Protein AF-I2JJG7-F1 (afdb_monomer_lite)

Foldseek 3Di:
DVVLVVLQPPDPQKDWDWDDDDFKIKIFIDRVPHTAKIWIGGRPDIDIDGDPPSVVSSPDD

Sequence (61 aa):
MKTEFENLQQNIAHSYDVDTNSDKQVLKIYCGEVLIAKKIKQKKSIRYFGVRDYQKYLYSV

Radius of gyration: 11.47 Å; chains: 1; bounding box: 30×20×29 Å

Structure (mmCIF, N/CA/C/O backbone):
data_AF-I2JJG7-F1
#
_entry.id   AF-I2JJG7-F1
#
loop_
_atom_site.group_PDB
_atom_site.id
_atom_site.type_symbol
_atom_site.label_atom_id
_atom_site.label_alt_id
_atom_site.label_comp_id
_atom_site.label_asym_id
_atom_site.label_entity_id
_atom_site.label_seq_id
_atom_site.pdbx_PDB_ins_code
_atom_site.Cartn_x
_atom_site.Cartn_y
_atom_site.Cartn_z
_atom_site.occupancy
_atom_site.B_iso_or_equiv
_atom_site.auth_seq_id
_atom_site.auth_comp_id
_atom_site.auth_asym_id
_atom_site.auth_atom_id
_atom_site.pdbx_PDB_model_num
ATOM 1 N N . MET A 1 1 ? 4.071 -5.909 5.975 1.00 60.16 1 MET A N 1
ATOM 2 C CA . MET A 1 1 ? 3.298 -5.091 5.016 1.00 60.16 1 MET A CA 1
ATOM 3 C C . MET A 1 1 ? 3.076 -3.625 5.380 1.00 60.16 1 MET A C 1
ATOM 5 O O . MET A 1 1 ? 2.986 -2.862 4.433 1.00 60.16 1 MET A O 1
ATOM 9 N N . LYS A 1 2 ? 2.962 -3.170 6.647 1.00 69.75 2 LYS A N 1
ATOM 10 C CA . LYS A 1 2 ? 2.780 -1.716 6.904 1.00 69.75 2 LYS A CA 1
ATOM 11 C C . LYS A 1 2 ? 3.891 -0.877 6.240 1.00 69.75 2 LYS A C 1
ATOM 13 O O . LYS A 1 2 ? 3.590 0.086 5.552 1.00 69.75 2 LYS A O 1
ATOM 18 N N . THR A 1 3 ? 5.129 -1.345 6.358 1.00 84.19 3 THR A N 1
ATOM 19 C CA . THR A 1 3 ? 6.334 -0.752 5.763 1.00 84.19 3 THR A CA 1
ATOM 20 C C . THR A 1 3 ? 6.358 -0.812 4.234 1.00 84.19 3 THR A C 1
ATOM 22 O O . THR A 1 3 ? 6.610 0.190 3.585 1.00 84.19 3 THR A O 1
ATOM 25 N N . GLU A 1 4 ? 6.035 -1.956 3.627 1.00 90.19 4 GLU A N 1
ATOM 26 C CA . GLU A 1 4 ? 6.012 -2.083 2.157 1.00 90.19 4 GLU A CA 1
ATOM 27 C C . GLU A 1 4 ? 4.920 -1.223 1.516 1.00 90.19 4 GLU A C 1
ATOM 29 O O . GLU A 1 4 ? 5.119 -0.660 0.445 1.00 90.19 4 GLU A O 1
ATOM 34 N N . PHE A 1 5 ? 3.769 -1.090 2.176 1.00 92.19 5 PHE A N 1
ATOM 35 C CA . PHE A 1 5 ? 2.708 -0.207 1.707 1.00 92.19 5 PHE A CA 1
ATOM 36 C C . PHE A 1 5 ? 3.129 1.266 1.761 1.00 92.19 5 PHE A C 1
ATOM 38 O O . PHE A 1 5 ? 2.849 2.013 0.829 1.00 92.19 5 PHE A O 1
ATOM 45 N N . GLU A 1 6 ? 3.810 1.677 2.834 1.00 90.75 6 GLU A N 1
ATOM 46 C CA . G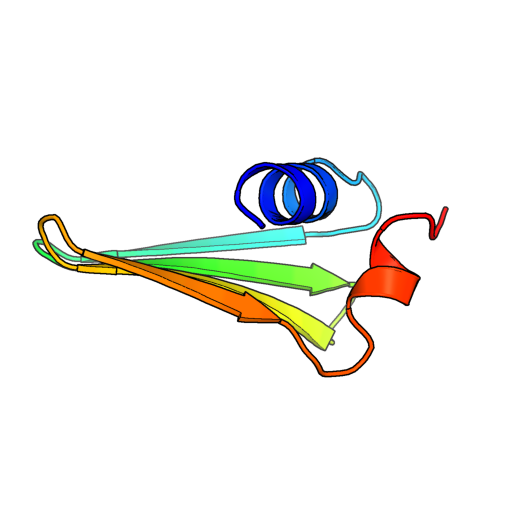LU A 1 6 ? 4.375 3.024 2.959 1.00 90.75 6 GLU A CA 1
ATOM 47 C C . GLU A 1 6 ? 5.424 3.283 1.865 1.00 90.75 6 GLU A C 1
ATOM 49 O O . GLU A 1 6 ? 5.358 4.325 1.218 1.00 90.75 6 GLU A O 1
ATOM 54 N N . ASN A 1 7 ? 6.287 2.307 1.555 1.00 92.19 7 ASN A N 1
ATOM 55 C CA . ASN A 1 7 ? 7.238 2.404 0.441 1.00 92.19 7 ASN A CA 1
ATOM 56 C C . ASN A 1 7 ? 6.530 2.589 -0.912 1.00 92.19 7 ASN A C 1
ATOM 58 O O . ASN A 1 7 ? 6.927 3.441 -1.701 1.00 92.19 7 ASN A O 1
ATOM 62 N N . LEU A 1 8 ? 5.456 1.832 -1.178 1.00 92.38 8 LEU A N 1
ATOM 63 C CA . LEU A 1 8 ? 4.657 2.013 -2.396 1.00 92.38 8 LEU A CA 1
ATOM 64 C C . LEU A 1 8 ? 3.999 3.395 -2.452 1.00 92.38 8 LEU A C 1
ATOM 66 O O . LEU A 1 8 ? 3.892 3.962 -3.534 1.00 92.38 8 LEU A O 1
ATOM 70 N N . GLN A 1 9 ? 3.546 3.923 -1.313 1.00 91.69 9 GLN A N 1
ATOM 71 C CA . GLN A 1 9 ? 2.884 5.225 -1.235 1.00 91.69 9 GLN A CA 1
ATOM 72 C C . GLN A 1 9 ? 3.866 6.391 -1.419 1.00 91.69 9 GLN A C 1
ATOM 74 O O . GLN A 1 9 ? 3.487 7.419 -1.970 1.00 91.69 9 GLN A O 1
ATOM 79 N N . GLN A 1 10 ? 5.099 6.251 -0.930 1.00 90.81 10 GLN A N 1
ATOM 80 C CA . GLN A 1 10 ? 6.140 7.283 -0.986 1.00 90.81 10 GLN A CA 1
ATOM 81 C C . GLN A 1 10 ? 6.959 7.260 -2.284 1.00 90.81 10 GLN A C 1
ATOM 83 O O . GLN A 1 10 ? 7.802 8.133 -2.483 1.00 90.81 10 GLN A O 1
ATOM 88 N N . ASN A 1 11 ? 6.733 6.284 -3.167 1.00 90.50 11 ASN A N 1
ATOM 89 C CA . ASN A 1 11 ? 7.404 6.231 -4.461 1.00 90.50 11 ASN A CA 1
ATOM 90 C C . ASN A 1 11 ? 6.903 7.370 -5.373 1.00 90.50 11 ASN A C 1
ATOM 92 O O . ASN A 1 11 ? 5.706 7.508 -5.611 1.00 90.50 11 ASN A O 1
ATOM 96 N N . ILE A 1 12 ? 7.839 8.160 -5.908 1.00 89.69 12 ILE A N 1
ATOM 97 C CA . ILE A 1 12 ? 7.589 9.329 -6.769 1.00 89.69 12 ILE A CA 1
ATOM 98 C C . ILE A 1 12 ? 6.930 8.930 -8.101 1.00 89.69 12 ILE A C 1
ATOM 100 O O . ILE A 1 12 ? 6.180 9.715 -8.676 1.00 89.69 12 ILE A O 1
ATOM 104 N N . ALA A 1 13 ? 7.176 7.708 -8.582 1.00 90.69 13 ALA A N 1
ATOM 105 C CA . ALA A 1 13 ? 6.569 7.183 -9.806 1.00 90.69 13 ALA A CA 1
ATOM 106 C C . ALA A 1 13 ? 5.090 6.789 -9.628 1.00 90.69 13 ALA A C 1
ATOM 108 O O . ALA A 1 13 ? 4.411 6.448 -10.600 1.00 90.69 13 ALA A O 1
ATOM 109 N N . HIS A 1 14 ? 4.582 6.798 -8.394 1.00 94.31 14 HIS A N 1
ATOM 110 C CA . HIS A 1 14 ? 3.219 6.402 -8.082 1.00 94.31 14 HIS A CA 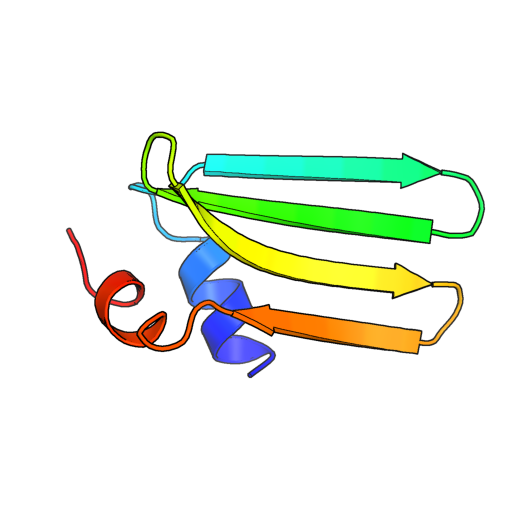1
ATOM 111 C C . HIS A 1 14 ? 2.350 7.604 -7.736 1.00 94.31 14 HIS A C 1
ATOM 113 O O . HIS A 1 14 ? 2.793 8.598 -7.165 1.00 94.31 14 HIS A O 1
ATOM 119 N N . SER A 1 15 ? 1.065 7.471 -8.030 1.00 95.06 15 SER A N 1
ATOM 120 C CA . SER A 1 15 ? 0.036 8.378 -7.542 1.00 95.06 15 SER A CA 1
ATOM 121 C C . SER A 1 15 ? -0.818 7.664 -6.505 1.00 95.06 15 SER A C 1
ATOM 123 O O . SER A 1 15 ? -0.914 6.433 -6.474 1.00 95.06 15 SER A O 1
ATOM 125 N N . TYR A 1 16 ? -1.448 8.428 -5.622 1.00 95.62 16 TYR A N 1
ATOM 126 C CA . TYR A 1 16 ? -2.416 7.868 -4.696 1.00 95.62 16 TYR A CA 1
ATOM 127 C C . TYR A 1 16 ? -3.659 8.739 -4.609 1.00 95.62 16 TYR A C 1
ATOM 129 O O . TYR A 1 16 ? -3.616 9.953 -4.786 1.00 95.62 16 TYR A O 1
ATOM 137 N N . ASP A 1 17 ? -4.766 8.079 -4.308 1.00 96.25 17 ASP A N 1
ATOM 138 C CA . ASP A 1 17 ? -6.067 8.691 -4.093 1.00 96.25 17 ASP A CA 1
ATOM 139 C C . ASP A 1 17 ? -6.605 8.260 -2.728 1.00 96.25 17 ASP A C 1
ATOM 141 O O . ASP A 1 17 ? -6.365 7.131 -2.277 1.00 96.25 17 ASP A O 1
ATOM 145 N N . VAL A 1 18 ? -7.314 9.162 -2.056 1.00 96.56 18 VAL A N 1
ATOM 146 C CA . VAL A 1 18 ? -7.878 8.931 -0.727 1.00 96.56 18 VAL A CA 1
ATOM 147 C C . VAL A 1 18 ? -9.354 9.284 -0.737 1.00 96.56 18 VAL A C 1
ATOM 149 O O . VAL A 1 18 ? -9.736 10.447 -0.684 1.00 96.56 18 VAL A O 1
ATOM 152 N N . ASP A 1 19 ? -10.180 8.248 -0.689 1.00 96.25 19 ASP A N 1
ATOM 153 C CA . ASP A 1 19 ? -11.620 8.369 -0.513 1.00 96.25 19 ASP A CA 1
ATOM 154 C C . ASP A 1 19 ? -11.955 8.155 0.966 1.00 96.25 19 ASP A C 1
ATOM 156 O O . ASP A 1 19 ? -11.669 7.097 1.539 1.00 96.25 19 ASP A O 1
ATOM 160 N N . THR A 1 20 ? -12.511 9.178 1.610 1.00 95.38 20 THR A N 1
ATOM 161 C CA . THR A 1 20 ? -12.893 9.125 3.023 1.00 95.38 20 THR A CA 1
ATOM 162 C C . THR A 1 20 ? -14.366 9.461 3.184 1.00 95.38 20 THR A C 1
ATOM 164 O O . THR A 1 20 ? -14.821 10.535 2.808 1.00 95.38 20 THR A O 1
ATOM 167 N N . ASN A 1 21 ? -15.087 8.560 3.843 1.00 92.56 21 ASN A N 1
ATOM 168 C CA . ASN A 1 21 ? -16.406 8.793 4.412 1.00 92.56 21 ASN A CA 1
ATOM 169 C C . ASN A 1 21 ? -16.328 8.560 5.932 1.00 92.56 21 ASN A C 1
ATOM 171 O O . ASN A 1 21 ? -15.419 7.877 6.402 1.00 92.56 21 ASN A O 1
ATOM 175 N N . SER A 1 22 ? -17.284 9.113 6.677 1.00 90.25 22 SER A N 1
ATOM 176 C CA . SER A 1 22 ? -17.528 8.954 8.122 1.00 90.25 22 SER A CA 1
ATOM 177 C C . SER A 1 22 ? -16.733 7.824 8.800 1.00 90.25 22 SER A C 1
ATOM 179 O O . SER A 1 22 ? -15.771 8.093 9.514 1.00 90.25 22 SER A O 1
ATOM 181 N N . ASP A 1 23 ? -17.071 6.562 8.520 1.00 93.94 23 ASP A N 1
ATOM 182 C CA . ASP A 1 23 ? -16.453 5.399 9.179 1.00 93.94 23 ASP A CA 1
ATOM 183 C C . ASP A 1 23 ? -15.437 4.623 8.323 1.00 93.94 23 ASP A C 1
ATOM 185 O O . ASP A 1 23 ? -14.866 3.627 8.794 1.00 93.94 23 ASP A O 1
ATOM 189 N N . LYS A 1 24 ? -15.220 5.020 7.065 1.00 95.75 24 LYS A N 1
ATOM 190 C CA . LYS A 1 24 ? -14.427 4.261 6.091 1.00 95.75 24 LYS A CA 1
ATOM 191 C C . LYS A 1 24 ? -13.497 5.170 5.298 1.00 95.75 24 LYS A C 1
ATOM 193 O O . LYS A 1 24 ? -13.941 6.081 4.617 1.00 95.75 24 LYS A O 1
ATOM 198 N N . GLN A 1 25 ? -12.219 4.823 5.291 1.00 96.88 25 GLN A N 1
ATOM 199 C CA . GLN A 1 25 ? -11.206 5.431 4.441 1.00 96.88 25 GLN A CA 1
ATOM 200 C C . GLN A 1 25 ? -10.593 4.373 3.524 1.00 96.88 25 GLN A C 1
ATOM 202 O O . GLN A 1 25 ? -10.203 3.292 3.974 1.00 96.88 2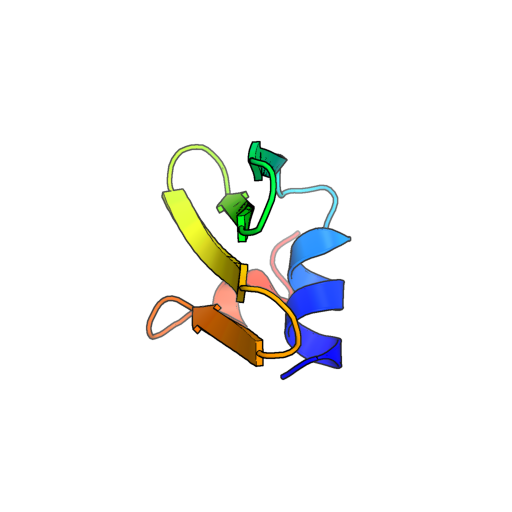5 GLN A O 1
ATOM 207 N N . VAL A 1 26 ? -10.494 4.686 2.238 1.00 97.00 26 VAL A N 1
ATOM 208 C CA . VAL A 1 26 ? -9.854 3.864 1.215 1.00 97.00 26 VAL A CA 1
ATOM 209 C C . VAL A 1 26 ? -8.732 4.677 0.590 1.00 97.00 26 VAL A C 1
ATOM 211 O O . VAL A 1 26 ? -8.987 5.661 -0.091 1.00 97.00 26 VAL A O 1
ATOM 214 N N . LEU A 1 27 ? -7.493 4.243 0.803 1.00 96.50 27 LEU A N 1
ATOM 215 C CA . LEU A 1 27 ? -6.328 4.769 0.101 1.00 96.50 27 LEU A CA 1
ATOM 216 C C . LEU A 1 27 ? -5.984 3.816 -1.037 1.00 96.50 27 LEU A C 1
ATOM 218 O O . LEU A 1 27 ? -5.806 2.621 -0.797 1.00 96.50 27 LEU A O 1
ATOM 222 N N . LYS A 1 28 ? -5.906 4.326 -2.258 1.00 97.19 28 LYS A N 1
ATOM 223 C CA . LYS A 1 28 ? -5.566 3.581 -3.473 1.00 97.19 28 LYS A CA 1
ATOM 224 C C . LYS A 1 28 ? -4.224 4.085 -3.990 1.00 97.19 28 LYS A C 1
ATOM 226 O O . LYS A 1 28 ? -4.020 5.290 -4.003 1.00 97.19 28 LYS A O 1
ATOM 231 N N . ILE A 1 29 ? -3.335 3.184 -4.392 1.00 95.88 29 ILE A N 1
ATOM 232 C CA . ILE A 1 29 ? -2.019 3.504 -4.957 1.00 95.88 29 ILE A CA 1
ATOM 233 C C . ILE A 1 29 ? -1.987 2.988 -6.389 1.00 95.88 29 ILE A C 1
ATOM 235 O O . ILE A 1 29 ? -2.285 1.811 -6.629 1.00 95.88 29 ILE A O 1
ATOM 239 N N . TYR A 1 30 ? -1.606 3.858 -7.314 1.00 95.62 30 TYR A N 1
ATOM 240 C CA . TYR A 1 30 ? -1.543 3.584 -8.738 1.00 95.62 30 TYR A CA 1
ATOM 241 C C . TYR A 1 30 ? -0.129 3.786 -9.276 1.00 95.62 30 TYR A C 1
ATOM 243 O O . TYR A 1 30 ? 0.591 4.687 -8.854 1.00 95.62 30 TYR A O 1
ATOM 251 N N . CYS A 1 31 ? 0.239 2.962 -10.252 1.00 93.88 31 CYS A N 1
ATOM 252 C CA . CYS A 1 31 ? 1.389 3.181 -11.120 1.00 93.88 31 CYS A CA 1
ATOM 253 C C . CYS A 1 31 ? 0.842 3.471 -12.522 1.00 93.88 31 CYS A C 1
ATOM 255 O O . CYS A 1 31 ? 0.309 2.570 -13.178 1.00 93.88 31 CYS A O 1
ATOM 257 N N . GLY A 1 32 ? 0.892 4.734 -12.951 1.00 91.00 32 GLY A N 1
ATOM 258 C CA . GLY A 1 32 ? 0.131 5.196 -14.115 1.00 91.00 32 GLY A CA 1
ATOM 259 C C . GLY A 1 32 ? -1.374 4.991 -13.901 1.00 91.00 32 GLY A C 1
ATOM 260 O O . GLY A 1 32 ? -1.942 5.509 -12.944 1.00 91.00 32 GLY A O 1
ATOM 261 N N . GLU A 1 33 ? -2.010 4.196 -14.761 1.00 91.88 33 GLU A N 1
ATOM 262 C CA . GLU A 1 33 ? -3.447 3.877 -14.684 1.00 91.88 33 GLU A CA 1
ATOM 263 C C . GLU A 1 33 ? -3.749 2.581 -13.904 1.00 91.88 33 GLU A C 1
ATOM 265 O O . GLU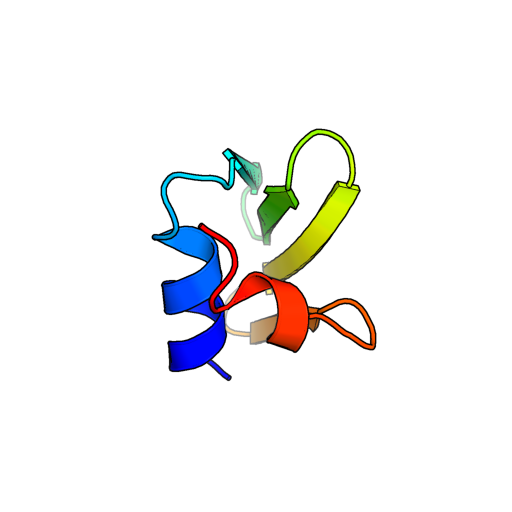 A 1 33 ? -4.908 2.222 -13.687 1.00 91.88 33 GLU A O 1
ATOM 270 N N . VAL A 1 34 ? -2.718 1.851 -13.462 1.00 93.12 34 VAL A N 1
ATOM 271 C CA . VAL A 1 34 ? -2.876 0.527 -12.843 1.00 93.12 34 VAL A CA 1
ATOM 272 C C . VAL A 1 34 ? -2.950 0.644 -11.325 1.00 93.12 34 VAL A C 1
ATOM 274 O O . VAL A 1 34 ? -2.012 1.117 -10.690 1.00 93.12 34 VAL A O 1
ATOM 277 N N . LEU A 1 35 ? -4.034 0.145 -10.721 1.00 95.50 35 LEU A N 1
ATOM 278 C CA . LEU A 1 35 ? -4.168 0.035 -9.265 1.00 95.50 35 LEU A CA 1
ATOM 279 C C . LEU A 1 35 ? -3.288 -1.105 -8.731 1.00 95.50 35 LEU A C 1
ATOM 281 O O . LEU A 1 35 ? -3.617 -2.279 -8.902 1.00 95.50 35 LEU A O 1
ATOM 285 N N . ILE A 1 36 ? -2.206 -0.763 -8.036 1.00 95.50 36 ILE A N 1
ATOM 286 C CA . ILE A 1 36 ? -1.206 -1.733 -7.561 1.00 95.50 36 ILE A CA 1
ATOM 287 C C . ILE A 1 36 ? -1.404 -2.133 -6.097 1.00 95.50 36 ILE A C 1
ATOM 289 O O . ILE A 1 36 ? -1.111 -3.267 -5.710 1.00 95.50 36 ILE A O 1
ATOM 293 N N . ALA A 1 37 ? -1.937 -1.233 -5.271 1.00 96.19 37 ALA A N 1
ATOM 294 C CA . ALA A 1 37 ? -2.205 -1.504 -3.865 1.00 96.19 37 ALA A CA 1
ATOM 295 C C . ALA A 1 37 ? -3.340 -0.632 -3.329 1.00 96.19 37 ALA A C 1
ATOM 297 O O . ALA A 1 37 ? -3.646 0.436 -3.855 1.00 96.19 37 ALA A O 1
ATOM 298 N N . LYS A 1 38 ? -3.980 -1.082 -2.248 1.00 95.94 38 LYS A N 1
ATOM 299 C CA . LYS A 1 38 ? -4.933 -0.267 -1.491 1.00 95.94 38 LYS A CA 1
ATOM 300 C C . LYS A 1 38 ? -4.931 -0.600 -0.007 1.00 95.94 38 LYS A C 1
ATOM 302 O O . LYS A 1 38 ? -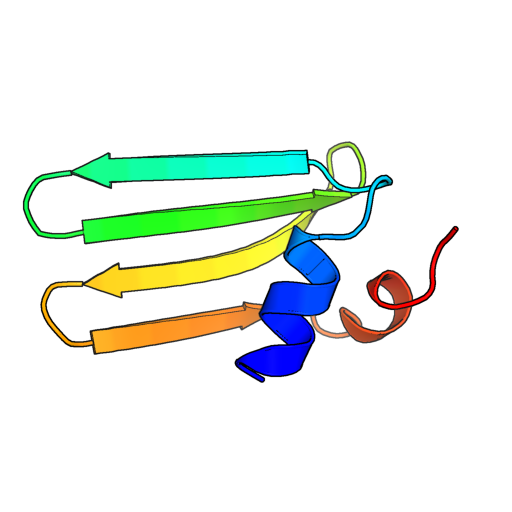4.721 -1.744 0.399 1.00 95.94 38 LYS A O 1
ATOM 307 N N . LYS A 1 39 ? -5.256 0.397 0.803 1.00 96.00 39 LYS A N 1
ATOM 308 C CA . LYS A 1 39 ? -5.501 0.282 2.239 1.00 96.00 39 LYS A CA 1
ATOM 309 C C . LYS A 1 39 ? -6.944 0.661 2.513 1.00 96.00 39 LYS A C 1
ATOM 311 O O . LYS A 1 39 ? -7.392 1.731 2.120 1.00 96.00 39 LYS A O 1
ATOM 316 N N . ILE A 1 40 ? -7.663 -0.205 3.214 1.00 96.06 40 ILE A N 1
ATOM 317 C CA . ILE A 1 40 ? -9.020 0.073 3.685 1.00 96.06 40 ILE A CA 1
ATOM 318 C C . ILE A 1 40 ? -8.971 0.150 5.203 1.00 96.06 40 ILE A C 1
ATOM 320 O O . ILE A 1 40 ? -8.640 -0.832 5.869 1.00 96.06 40 ILE A O 1
ATOM 324 N N . LYS A 1 41 ? -9.312 1.315 5.744 1.00 95.94 41 LYS A N 1
ATOM 325 C CA . LYS A 1 41 ? -9.547 1.525 7.167 1.00 95.94 41 LYS A CA 1
ATOM 326 C C . LYS A 1 41 ? -11.048 1.647 7.388 1.00 95.94 41 LYS A C 1
ATOM 328 O O . LYS A 1 41 ? -11.679 2.521 6.809 1.00 95.94 41 LYS A O 1
ATOM 333 N N . GLN A 1 42 ? -11.615 0.785 8.221 1.00 96.12 42 GLN A N 1
ATOM 334 C CA . GLN A 1 42 ? -13.010 0.866 8.645 1.00 96.12 42 GLN A CA 1
ATOM 335 C C . GLN A 1 42 ? -13.057 0.842 10.171 1.00 96.12 42 GLN A C 1
ATOM 337 O O . GLN A 1 42 ? -12.680 -0.156 10.794 1.00 96.12 42 GLN A O 1
ATOM 342 N N . LYS A 1 43 ? -13.479 1.952 10.784 1.00 92.06 43 LYS A N 1
ATOM 343 C CA . LYS A 1 43 ? -13.363 2.188 12.234 1.00 92.06 43 LYS A CA 1
ATOM 344 C C . LYS A 1 43 ? -11.925 1.926 12.726 1.00 92.06 43 LYS A C 1
ATOM 346 O O . LYS A 1 43 ? -11.000 2.655 12.367 1.00 92.06 43 LYS A O 1
ATOM 351 N N . LYS A 1 44 ? -11.719 0.868 13.522 1.00 92.44 44 LYS A N 1
ATOM 352 C CA . LYS A 1 44 ? -10.407 0.438 14.047 1.00 92.44 44 LYS A CA 1
ATOM 353 C C . LYS A 1 44 ? -9.722 -0.638 13.192 1.00 92.44 44 LYS A C 1
ATOM 355 O O . LYS A 1 44 ? -8.551 -0.928 13.413 1.00 92.44 44 LYS A O 1
ATOM 360 N N . SER A 1 45 ? -10.429 -1.239 12.234 1.00 94.94 45 SER A N 1
ATOM 361 C CA . SER A 1 45 ? -9.888 -2.301 11.385 1.00 94.94 45 SER A CA 1
ATOM 362 C C . SER A 1 45 ? -9.134 -1.707 10.201 1.00 94.94 45 SER A C 1
ATOM 364 O O . SER A 1 45 ? -9.639 -0.806 9.533 1.00 94.94 45 SER A O 1
ATOM 366 N N . ILE A 1 46 ? -7.935 -2.221 9.931 1.00 94.56 46 ILE A N 1
ATOM 367 C CA . ILE A 1 46 ? -7.119 -1.834 8.780 1.00 94.56 46 ILE A CA 1
ATOM 368 C C . ILE A 1 46 ? -6.785 -3.095 7.994 1.00 94.56 46 ILE A C 1
ATOM 370 O O . ILE A 1 46 ? -6.334 -4.087 8.564 1.00 94.56 46 ILE A O 1
ATOM 374 N N . ARG A 1 47 ? -6.994 -3.046 6.682 1.00 95.25 47 ARG A N 1
ATOM 375 C CA . ARG A 1 47 ? -6.643 -4.118 5.750 1.00 95.25 47 ARG A CA 1
ATOM 376 C C . ARG A 1 47 ? -5.816 -3.546 4.613 1.00 95.25 47 ARG A C 1
ATOM 378 O O . ARG A 1 47 ? -6.135 -2.475 4.096 1.00 95.25 47 ARG A O 1
ATOM 385 N N . TYR A 1 48 ? -4.784 -4.282 4.230 1.00 95.25 48 TYR A N 1
ATOM 386 C CA . TYR A 1 48 ? -3.907 -3.957 3.114 1.00 95.25 48 TYR A CA 1
ATOM 387 C C . TYR A 1 48 ? -4.135 -4.973 2.005 1.00 95.25 48 TYR A C 1
ATOM 389 O O . TYR A 1 48 ? -4.321 -6.158 2.273 1.00 95.25 48 TYR A O 1
ATOM 397 N N . PHE A 1 49 ? -4.133 -4.495 0.772 1.00 94.38 49 PHE A N 1
ATOM 398 C CA . PHE A 1 49 ? -4.289 -5.304 -0.423 1.00 94.38 49 PHE A CA 1
ATOM 399 C C . PHE A 1 49 ? -3.234 -4.863 -1.430 1.00 94.38 49 PHE A C 1
ATOM 401 O O . PHE A 1 49 ? -3.009 -3.665 -1.597 1.00 94.38 49 PHE A O 1
ATOM 408 N N . GLY A 1 50 ? -2.623 -5.825 -2.107 1.00 93.69 50 GLY A N 1
ATOM 409 C CA . GLY A 1 50 ? -1.703 -5.599 -3.214 1.00 93.69 50 GLY A CA 1
ATOM 410 C C . GLY A 1 50 ? -2.051 -6.528 -4.367 1.00 93.69 50 GLY A C 1
ATOM 411 O O . GLY A 1 50 ? -2.670 -7.576 -4.160 1.00 93.69 50 GLY A O 1
ATOM 412 N N . VAL A 1 51 ? -1.666 -6.143 -5.579 1.00 94.31 51 VAL A N 1
ATOM 413 C CA . VAL A 1 51 ? -1.648 -7.068 -6.718 1.00 94.31 51 VAL A CA 1
ATOM 414 C C . VAL A 1 51 ? -0.634 -8.184 -6.465 1.00 94.31 51 VAL A C 1
ATOM 416 O O . VAL A 1 51 ? 0.298 -8.012 -5.682 1.00 94.31 51 VAL A O 1
ATOM 419 N N . ARG A 1 52 ? -0.800 -9.338 -7.123 1.00 91.88 52 ARG A N 1
ATOM 420 C CA . ARG A 1 52 ? 0.050 -10.524 -6.904 1.00 91.88 52 ARG A CA 1
ATOM 421 C C . ARG A 1 52 ? 1.550 -10.203 -6.960 1.00 91.88 52 ARG A C 1
ATOM 423 O O . ARG A 1 52 ? 2.292 -10.648 -6.094 1.00 91.88 52 ARG A O 1
ATOM 430 N N . ASP A 1 53 ? 1.952 -9.367 -7.914 1.00 90.94 53 ASP A N 1
ATOM 431 C CA . ASP A 1 53 ? 3.351 -9.004 -8.154 1.00 90.94 53 ASP A CA 1
ATOM 432 C C . ASP A 1 53 ? 3.698 -7.592 -7.647 1.00 90.94 53 ASP A C 1
ATOM 434 O O . ASP A 1 53 ? 4.547 -6.912 -8.225 1.00 90.94 53 ASP A O 1
ATOM 438 N N . TYR A 1 54 ? 3.049 -7.119 -6.574 1.00 91.12 54 TYR A N 1
ATOM 439 C CA . TYR A 1 54 ? 3.241 -5.750 -6.069 1.00 91.12 54 TYR A CA 1
ATOM 440 C C . TYR A 1 54 ? 4.716 -5.410 -5.775 1.00 91.12 54 TYR A C 1
ATOM 442 O O . TYR A 1 54 ? 5.113 -4.252 -5.864 1.00 91.12 54 TYR A O 1
ATOM 450 N N . GLN A 1 55 ? 5.538 -6.412 -5.449 1.00 90.75 55 GLN A N 1
ATOM 451 C CA . GLN A 1 55 ? 6.960 -6.247 -5.141 1.00 90.75 55 GLN A CA 1
ATOM 452 C C . GLN A 1 55 ? 7.757 -5.642 -6.303 1.00 90.75 55 GLN A C 1
ATOM 454 O O . GLN A 1 55 ? 8.718 -4.917 -6.063 1.00 90.75 55 GLN A O 1
ATOM 459 N N . LYS A 1 56 ? 7.332 -5.867 -7.555 1.00 90.75 56 LYS A N 1
ATOM 460 C CA . LYS A 1 56 ? 7.957 -5.257 -8.743 1.00 90.75 56 LYS A CA 1
ATOM 461 C C . LYS A 1 56 ? 7.860 -3.728 -8.724 1.00 90.75 56 LYS A C 1
ATOM 463 O O . LYS A 1 56 ? 8.731 -3.055 -9.258 1.00 90.75 56 LYS A O 1
ATOM 468 N N . TYR A 1 57 ? 6.843 -3.187 -8.057 1.00 89.94 57 TYR A N 1
ATOM 469 C CA . TYR A 1 57 ? 6.606 -1.750 -7.939 1.00 89.94 57 TYR A CA 1
ATOM 470 C C . TYR A 1 57 ? 7.341 -1.115 -6.742 1.00 89.94 57 TYR A C 1
ATOM 472 O O . TYR A 1 57 ? 7.338 0.102 -6.601 1.00 89.94 57 TYR A O 1
ATOM 480 N N . LEU A 1 58 ? 7.997 -1.897 -5.872 1.00 87.00 58 LEU A N 1
ATOM 481 C CA . LEU A 1 58 ? 8.750 -1.348 -4.731 1.00 87.00 58 LEU A CA 1
ATOM 482 C C . LEU A 1 58 ? 10.054 -0.652 -5.145 1.0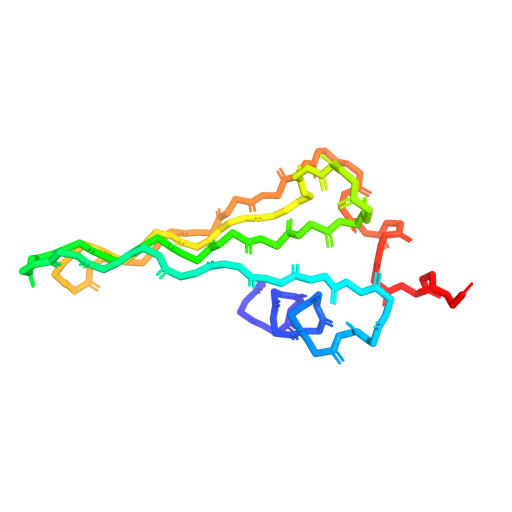0 87.00 58 LEU A C 1
ATOM 484 O O . LEU A 1 58 ? 10.501 0.250 -4.444 1.00 87.00 58 LEU A O 1
ATOM 488 N N . TYR A 1 59 ? 10.656 -1.083 -6.255 1.00 74.94 59 TYR A N 1
ATOM 489 C CA . TYR A 1 59 ? 11.988 -0.650 -6.699 1.00 74.94 59 TYR A CA 1
ATOM 490 C C . TYR A 1 59 ? 11.994 -0.041 -8.103 1.00 74.94 59 TYR A C 1
ATOM 492 O O . TYR A 1 59 ? 13.059 0.309 -8.605 1.00 74.94 59 TYR A O 1
ATOM 500 N N . SER A 1 60 ? 10.830 0.040 -8.755 1.00 59.03 60 SER A N 1
ATOM 501 C CA . SER A 1 60 ? 10.732 0.625 -10.089 1.00 59.03 60 SER A CA 1
ATOM 502 C C . SER A 1 60 ? 10.946 2.134 -9.986 1.00 59.03 60 SER A C 1
ATOM 504 O O . SER A 1 60 ? 10.123 2.834 -9.389 1.00 59.03 60 SER A O 1
ATOM 506 N N . VAL A 1 61 ? 12.074 2.575 -10.547 1.00 49.97 61 VAL A N 1
ATOM 507 C CA . VAL A 1 61 ? 12.408 3.956 -10.922 1.00 49.97 61 VAL A CA 1
ATOM 508 C C . VAL A 1 61 ? 12.054 4.137 -12.389 1.00 49.97 61 VAL A C 1
ATOM 510 O O . VAL A 1 61 ? 12.331 3.190 -13.161 1.00 49.97 61 VAL A O 1
#

Secondary structure (DSSP, 8-state):
-HHHHHHHHH-TTEEEEEEEETTEEEEEEEETTEEEEEEEEETTEEEEEE-TTGGGGSS--

pLDDT: mean 90.93, std 9.16, range [49.97, 97.19]